Protein AF-A0A7S2LC57-F1 (afdb_monomer_lite)

Sequence (114 aa):
RIHSDDVTSDFLSVNGSVPIPPYLHREAVESDKERYNNVYAKDGGSVAAPTAGLHFTDESLEELGESNISSLTLHVGAGTFMPVRSEDAREHAMHAEHFYVNVGELRSIVKAME

Organism: NCBI:txid267567

Radius of gyration: 17.04 Å; chains: 1; bounding box: 45×34×44 Å

Secondary structure (DSSP, 8-state):
-----HHHHHHHHHH------GGG-S---HHHHHHHS-TT--SS--SS--GGGGG--HHHHHHH-GGG---EEEE--GGGGSPP-SSSGGGS-PPP-EEEE-HHHHHHHHHHT-

Structure (mmCIF, N/CA/C/O backbone):
data_AF-A0A7S2LC57-F1
#
_entry.id   AF-A0A7S2LC57-F1
#
loop_
_atom_site.group_PDB
_atom_site.id
_atom_site.type_symbol
_atom_site.label_atom_id
_atom_site.label_alt_id
_atom_site.label_comp_id
_atom_site.label_asym_id
_atom_site.label_entity_id
_atom_site.label_seq_id
_atom_site.pdbx_PDB_ins_code
_atom_site.Cartn_x
_atom_site.Cartn_y
_atom_site.Cartn_z
_atom_site.occupancy
_atom_site.B_iso_or_equiv
_atom_site.auth_seq_id
_atom_site.auth_comp_id
_atom_site.auth_asym_id
_atom_site.auth_atom_id
_atom_site.pdbx_PDB_model_num
ATOM 1 N N . ARG A 1 1 ? 3.911 -18.247 -7.383 1.00 44.94 1 ARG A N 1
ATOM 2 C CA . ARG A 1 1 ? 3.877 -17.838 -5.962 1.00 44.94 1 ARG A CA 1
ATOM 3 C C . ARG A 1 1 ? 5.136 -18.408 -5.337 1.00 44.94 1 ARG A C 1
ATOM 5 O O . ARG A 1 1 ? 5.232 -19.624 -5.257 1.00 44.94 1 ARG A O 1
ATOM 12 N N . ILE A 1 2 ? 6.131 -17.585 -5.023 1.00 39.69 2 ILE A N 1
ATOM 13 C CA . ILE A 1 2 ? 7.179 -18.040 -4.111 1.00 39.69 2 ILE A CA 1
ATOM 14 C C . ILE A 1 2 ? 6.506 -17.977 -2.740 1.00 39.69 2 ILE A C 1
ATOM 16 O O . ILE A 1 2 ? 6.268 -16.888 -2.230 1.00 39.69 2 ILE A O 1
ATOM 20 N N . HIS A 1 3 ? 6.055 -19.115 -2.212 1.00 44.38 3 HIS A N 1
ATOM 21 C CA . HIS A 1 3 ? 5.874 -19.216 -0.767 1.00 44.38 3 HIS A CA 1
ATOM 22 C C . HIS A 1 3 ? 7.294 -19.232 -0.228 1.00 44.38 3 HIS A C 1
ATOM 24 O O . HIS A 1 3 ? 8.001 -20.217 -0.411 1.00 44.38 3 HIS A O 1
ATOM 30 N N . SER A 1 4 ? 7.770 -18.080 0.239 1.00 47.56 4 SER A N 1
ATOM 31 C CA . SER A 1 4 ? 9.133 -17.993 0.727 1.00 47.56 4 SER A CA 1
ATOM 32 C C . SER A 1 4 ? 9.177 -18.676 2.080 1.00 47.56 4 SER A C 1
ATOM 34 O O . SER A 1 4 ? 8.774 -18.100 3.086 1.00 47.56 4 SER A O 1
ATOM 36 N N . ASP A 1 5 ? 9.686 -19.898 2.096 1.00 55.94 5 ASP A N 1
ATOM 37 C CA . ASP A 1 5 ? 10.440 -20.355 3.253 1.00 55.94 5 ASP A CA 1
ATOM 38 C C . ASP A 1 5 ? 11.585 -19.346 3.478 1.00 55.94 5 ASP A C 1
ATOM 40 O O . ASP A 1 5 ? 12.059 -18.743 2.502 1.00 55.94 5 ASP A O 1
ATOM 44 N N . ASP A 1 6 ? 12.021 -19.149 4.727 1.00 60.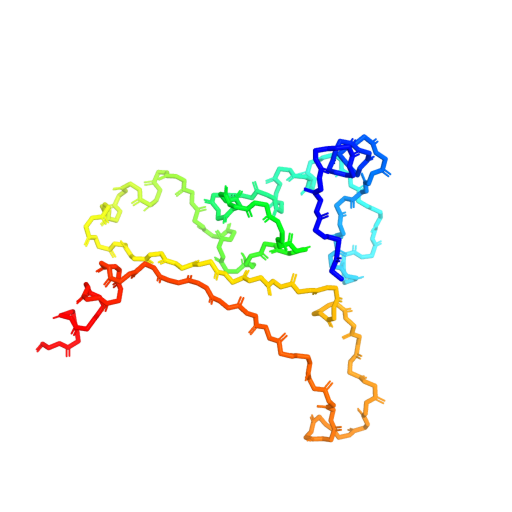66 6 ASP A N 1
ATOM 45 C CA . ASP A 1 6 ? 12.980 -18.097 5.127 1.00 60.66 6 ASP A CA 1
ATOM 46 C C . ASP A 1 6 ? 14.169 -17.969 4.154 1.00 60.66 6 ASP A C 1
ATOM 48 O O . ASP A 1 6 ? 14.516 -16.876 3.717 1.00 60.66 6 ASP A O 1
ATOM 52 N N . VAL A 1 7 ? 14.679 -19.100 3.656 1.00 71.19 7 VAL A N 1
ATOM 53 C CA . VAL A 1 7 ? 15.788 -19.190 2.691 1.00 71.19 7 VAL A CA 1
ATOM 54 C C . VAL A 1 7 ? 15.553 -18.413 1.386 1.00 71.19 7 VAL A C 1
ATOM 56 O O . VAL A 1 7 ? 16.481 -17.808 0.850 1.00 71.19 7 VAL A O 1
ATOM 59 N N . THR A 1 8 ? 14.336 -18.425 0.832 1.00 68.19 8 THR A N 1
ATOM 60 C CA . THR A 1 8 ? 14.063 -17.718 -0.436 1.00 68.19 8 THR A CA 1
ATOM 61 C C . THR A 1 8 ? 13.857 -16.224 -0.208 1.00 68.19 8 THR A C 1
ATOM 63 O O . THR A 1 8 ? 14.246 -15.417 -1.051 1.00 68.19 8 THR A O 1
ATOM 66 N N . SER A 1 9 ? 13.273 -15.856 0.936 1.00 67.25 9 SER A N 1
ATOM 67 C CA . SER A 1 9 ? 13.156 -14.458 1.358 1.00 67.25 9 SER A CA 1
ATOM 68 C C . SER A 1 9 ? 14.542 -13.853 1.582 1.00 67.25 9 SER A C 1
ATOM 70 O O . SER A 1 9 ? 14.850 -12.798 1.033 1.00 67.25 9 SER A O 1
ATOM 72 N N . ASP A 1 10 ? 15.417 -14.580 2.279 1.00 69.94 10 ASP A N 1
ATOM 73 C CA . ASP A 1 10 ? 16.803 -14.184 2.535 1.00 69.94 10 ASP A CA 1
ATOM 74 C C . ASP A 1 10 ? 17.620 -14.068 1.244 1.00 69.94 10 ASP A C 1
ATOM 76 O O . ASP A 1 10 ? 18.407 -13.140 1.064 1.00 69.94 10 ASP A O 1
ATOM 80 N N . PHE A 1 11 ? 17.413 -14.974 0.287 1.00 77.62 11 PHE A N 1
ATOM 81 C CA . PHE A 1 11 ? 18.070 -14.869 -1.012 1.00 77.62 11 PHE A CA 1
ATOM 82 C C . PHE A 1 11 ? 17.644 -13.603 -1.771 1.00 77.62 11 PHE A C 1
ATOM 84 O O . PHE A 1 11 ? 18.495 -12.907 -2.334 1.00 77.62 11 PHE A O 1
ATOM 91 N N . LEU A 1 12 ? 16.343 -13.297 -1.788 1.00 72.44 12 LEU A N 1
ATOM 92 C CA . LEU A 1 12 ? 15.792 -12.121 -2.464 1.00 72.44 12 LEU A CA 1
ATOM 93 C C . LEU A 1 12 ? 16.127 -10.813 -1.741 1.00 72.44 12 LEU A C 1
ATOM 95 O O . LEU A 1 12 ? 16.307 -9.802 -2.411 1.00 72.44 12 LEU A O 1
ATOM 99 N N . SER A 1 13 ? 16.259 -10.812 -0.415 1.00 70.50 13 SER A N 1
ATOM 100 C CA . SER A 1 13 ? 16.664 -9.618 0.334 1.00 70.50 13 SER A CA 1
ATOM 101 C C . SER A 1 13 ? 18.110 -9.213 0.028 1.00 70.50 13 SER A C 1
ATOM 103 O O . SER A 1 13 ? 18.419 -8.023 -0.025 1.00 70.50 13 SER A O 1
ATOM 105 N N . VAL A 1 14 ? 18.981 -10.194 -0.242 1.00 73.88 14 VAL A N 1
ATOM 106 C CA . VAL A 1 14 ? 20.394 -9.967 -0.580 1.00 73.88 14 VAL A CA 1
ATOM 107 C C . VAL A 1 14 ? 20.609 -9.704 -2.075 1.00 73.88 14 VAL A C 1
ATOM 109 O O . VAL A 1 14 ? 21.463 -8.895 -2.431 1.00 73.88 14 VAL A O 1
ATOM 112 N N . ASN A 1 15 ? 19.866 -10.381 -2.959 1.00 77.25 15 ASN A N 1
ATOM 113 C CA . ASN A 1 15 ? 20.131 -10.371 -4.408 1.00 77.25 15 ASN A CA 1
ATOM 114 C C . ASN A 1 15 ? 19.052 -9.666 -5.246 1.00 77.25 15 ASN A C 1
ATOM 116 O O . ASN A 1 15 ? 19.235 -9.485 -6.449 1.00 77.25 15 ASN A O 1
ATOM 120 N N . GLY A 1 16 ? 17.913 -9.314 -4.652 1.00 72.31 16 GLY A N 1
ATOM 121 C CA . GLY A 1 16 ? 16.815 -8.635 -5.329 1.00 72.31 16 GLY A CA 1
ATOM 122 C C . GLY A 1 16 ? 16.996 -7.119 -5.374 1.00 72.31 16 GLY A C 1
ATOM 123 O O . GLY A 1 16 ? 17.604 -6.512 -4.493 1.00 72.31 16 GLY A O 1
ATOM 124 N N . SER A 1 17 ? 16.420 -6.492 -6.397 1.00 72.38 17 SER A N 1
ATOM 125 C CA . SER A 1 17 ? 16.248 -5.042 -6.478 1.00 72.38 17 SER A CA 1
ATOM 126 C C . SER A 1 17 ? 14.773 -4.681 -6.320 1.00 72.38 17 SER A C 1
ATOM 128 O O . SER A 1 17 ? 13.886 -5.439 -6.720 1.00 72.38 17 SER A O 1
ATOM 130 N N . VAL A 1 18 ? 14.499 -3.518 -5.724 1.00 75.25 18 VAL A N 1
ATOM 131 C CA . VAL A 1 18 ? 13.131 -2.993 -5.666 1.00 75.25 18 VAL A CA 1
ATOM 132 C C . VAL A 1 18 ? 12.728 -2.560 -7.074 1.00 75.25 18 VAL A C 1
ATOM 134 O O . VAL A 1 18 ? 13.435 -1.753 -7.683 1.00 75.25 18 VAL A O 1
ATOM 137 N N . PRO A 1 19 ? 11.620 -3.086 -7.619 1.00 73.00 19 PRO A N 1
ATOM 138 C CA . PRO A 1 19 ? 11.140 -2.650 -8.915 1.00 73.00 19 PRO A CA 1
ATOM 139 C C . PRO A 1 19 ? 10.610 -1.225 -8.796 1.00 73.00 19 PRO A C 1
ATOM 141 O O . PRO A 1 19 ? 9.786 -0.922 -7.935 1.00 73.00 19 PRO A O 1
ATOM 144 N N . ILE A 1 20 ? 11.081 -0.354 -9.685 1.00 76.00 20 ILE A N 1
ATOM 145 C CA . ILE A 1 20 ? 10.587 1.015 -9.789 1.00 76.00 20 ILE A CA 1
ATOM 146 C C . ILE A 1 20 ? 9.711 1.171 -11.035 1.00 76.00 20 ILE A C 1
ATOM 148 O O . ILE A 1 20 ? 9.928 0.479 -12.035 1.00 76.00 20 ILE A O 1
ATOM 152 N N . PRO A 1 21 ? 8.714 2.071 -11.008 1.00 75.19 21 PRO A N 1
ATOM 153 C CA . PRO A 1 21 ? 7.829 2.265 -12.141 1.00 75.19 21 PRO A CA 1
ATOM 154 C C . PRO A 1 21 ? 8.589 2.627 -13.428 1.00 75.19 21 PRO A C 1
ATOM 156 O O . PRO A 1 21 ? 9.475 3.490 -13.394 1.00 75.19 21 PRO A O 1
ATOM 159 N N . PRO A 1 22 ? 8.212 2.050 -14.586 1.00 75.00 22 PRO A N 1
ATOM 160 C CA . PRO A 1 22 ? 8.960 2.209 -15.837 1.00 75.00 22 PRO A CA 1
ATOM 161 C C . PRO A 1 22 ? 9.015 3.662 -16.339 1.00 75.00 22 PRO A C 1
ATOM 163 O O . PRO A 1 22 ? 9.936 4.030 -17.064 1.00 75.00 22 PRO A O 1
ATOM 166 N N . TYR A 1 23 ? 8.069 4.510 -15.923 1.00 78.19 23 TYR A N 1
ATOM 167 C CA . TYR A 1 23 ? 8.026 5.932 -16.277 1.00 78.19 23 TYR A CA 1
ATOM 168 C C . TYR A 1 23 ? 9.103 6.787 -15.587 1.00 78.19 23 TYR A C 1
ATOM 170 O O . TYR A 1 23 ? 9.260 7.955 -15.931 1.00 78.19 23 TYR A O 1
ATOM 178 N N . LEU A 1 24 ? 9.844 6.252 -14.607 1.00 79.75 24 LEU A N 1
ATOM 179 C CA . LEU A 1 24 ? 10.964 6.974 -13.989 1.00 79.75 24 LEU A CA 1
ATOM 180 C C . LEU A 1 24 ? 12.222 6.998 -14.866 1.00 79.75 24 LEU A C 1
ATOM 182 O O . LEU A 1 24 ? 13.109 7.808 -14.606 1.00 79.75 24 LEU A O 1
ATOM 186 N N . HIS A 1 25 ? 12.300 6.139 -15.891 1.00 84.12 25 HIS A N 1
ATOM 187 C CA . HIS A 1 25 ? 13.388 6.103 -16.877 1.00 84.12 25 HIS A CA 1
ATOM 188 C C . HIS A 1 25 ? 14.807 6.092 -16.275 1.00 84.12 25 HIS A C 1
ATOM 190 O O . HIS A 1 25 ? 15.736 6.679 -16.830 1.00 84.12 25 HIS A O 1
ATOM 196 N N . ARG A 1 26 ? 14.984 5.422 -15.133 1.00 89.75 26 ARG A N 1
ATOM 197 C CA . ARG A 1 26 ? 16.276 5.228 -14.467 1.00 89.75 26 ARG A CA 1
ATOM 198 C C . ARG A 1 26 ? 16.326 3.864 -13.791 1.00 89.75 26 ARG A C 1
ATOM 200 O O . ARG A 1 26 ? 15.288 3.238 -13.610 1.00 89.75 26 ARG A O 1
ATOM 207 N N . GLU A 1 27 ? 17.521 3.451 -13.393 1.00 86.31 27 GLU A N 1
ATOM 208 C CA . GLU A 1 27 ? 17.720 2.290 -12.525 1.00 86.31 27 GLU A CA 1
ATOM 209 C C . GLU A 1 27 ? 17.290 2.596 -11.083 1.00 86.31 27 GLU A C 1
ATOM 211 O O . GLU A 1 27 ? 17.293 3.759 -10.644 1.00 86.31 27 GLU A O 1
ATOM 216 N N . ALA A 1 28 ? 16.912 1.545 -10.354 1.00 83.06 28 ALA A N 1
ATOM 217 C CA . ALA A 1 28 ? 16.609 1.635 -8.932 1.00 83.06 28 ALA A CA 1
ATOM 218 C C . ALA A 1 28 ? 17.872 2.026 -8.148 1.00 83.06 28 ALA A C 1
ATOM 220 O O . ALA A 1 28 ? 18.967 1.531 -8.417 1.00 83.06 28 ALA A O 1
ATOM 221 N N . VAL A 1 29 ? 17.716 2.915 -7.171 1.00 87.00 29 VAL A N 1
ATOM 222 C CA . VAL A 1 29 ? 18.772 3.310 -6.230 1.00 87.00 29 VAL A CA 1
ATOM 223 C C . VAL A 1 29 ? 18.379 2.900 -4.814 1.00 87.00 29 VAL A C 1
ATOM 225 O O . VAL A 1 29 ? 17.209 2.647 -4.545 1.00 87.00 29 VAL A O 1
ATOM 228 N N . GLU A 1 30 ? 19.331 2.858 -3.880 1.00 82.31 30 GLU A N 1
ATOM 229 C CA . GLU A 1 30 ? 19.049 2.392 -2.510 1.00 82.31 30 GLU A CA 1
ATOM 230 C C . GLU A 1 30 ? 17.930 3.182 -1.816 1.00 82.31 30 GLU A C 1
ATOM 232 O O . GLU A 1 30 ? 17.106 2.587 -1.127 1.00 82.31 30 GLU A O 1
ATOM 237 N N . SER A 1 31 ? 17.815 4.490 -2.067 1.00 81.44 31 SER A N 1
ATOM 238 C CA . SER A 1 31 ? 16.731 5.306 -1.501 1.00 81.44 31 SER A CA 1
ATOM 239 C C . SER A 1 31 ? 15.336 4.946 -2.028 1.00 81.44 31 SER A C 1
ATOM 241 O O . SER A 1 31 ? 14.337 5.292 -1.398 1.00 81.44 31 SER A O 1
ATOM 243 N N . ASP A 1 32 ? 15.226 4.218 -3.146 1.00 78.62 32 ASP A N 1
ATOM 244 C CA . ASP A 1 32 ? 13.938 3.694 -3.609 1.00 78.62 32 ASP A CA 1
ATOM 245 C C . ASP A 1 32 ? 13.420 2.580 -2.696 1.00 78.62 32 ASP A C 1
ATOM 247 O O . ASP A 1 32 ? 12.206 2.425 -2.579 1.00 78.62 32 ASP A O 1
ATOM 251 N N . LYS A 1 33 ? 14.300 1.841 -2.003 1.00 74.25 33 LYS A N 1
ATOM 252 C CA . LYS A 1 33 ? 13.873 0.811 -1.046 1.00 74.25 33 LYS A CA 1
ATOM 253 C C . LYS A 1 33 ? 13.051 1.414 0.081 1.00 74.25 33 LYS A C 1
ATOM 255 O O . LYS A 1 33 ? 11.994 0.886 0.389 1.00 74.25 33 LYS A O 1
ATOM 260 N N . GLU A 1 34 ? 13.503 2.522 0.653 1.00 73.06 34 GLU A N 1
ATOM 261 C CA . GLU A 1 34 ? 12.777 3.234 1.710 1.00 73.06 34 GLU A CA 1
ATOM 262 C C . GLU A 1 34 ? 11.519 3.910 1.156 1.00 73.06 34 GLU A C 1
ATOM 264 O O . GLU A 1 34 ? 10.444 3.835 1.744 1.00 73.06 34 GLU A O 1
ATOM 269 N N . ARG A 1 35 ? 11.622 4.528 -0.026 1.00 71.12 35 ARG A N 1
ATOM 270 C CA . ARG A 1 35 ? 10.513 5.274 -0.632 1.00 71.12 35 ARG A CA 1
ATOM 271 C C . ARG A 1 35 ? 9.344 4.386 -1.061 1.00 71.12 35 ARG A C 1
ATOM 273 O O . ARG A 1 35 ? 8.197 4.821 -0.976 1.00 71.12 35 ARG A O 1
ATOM 280 N N . TYR A 1 36 ? 9.628 3.179 -1.548 1.00 67.94 36 TYR A N 1
ATOM 281 C CA . TYR A 1 36 ? 8.616 2.218 -1.992 1.00 67.94 36 TYR A CA 1
ATOM 282 C C . TYR A 1 36 ? 8.260 1.166 -0.929 1.00 67.94 36 TYR A C 1
ATOM 284 O O . TYR A 1 36 ? 7.242 0.500 -1.086 1.00 67.94 36 TYR A O 1
ATOM 292 N N . ASN A 1 37 ? 9.014 1.066 0.171 1.00 63.59 37 ASN A N 1
ATOM 293 C CA . ASN A 1 37 ? 8.602 0.365 1.394 1.00 63.59 37 ASN A CA 1
ATOM 294 C C . ASN A 1 37 ? 8.240 1.377 2.494 1.00 63.59 37 ASN A C 1
ATOM 296 O O . ASN A 1 37 ? 8.835 1.391 3.568 1.00 63.59 37 ASN A O 1
ATOM 300 N N . ASN A 1 38 ? 7.296 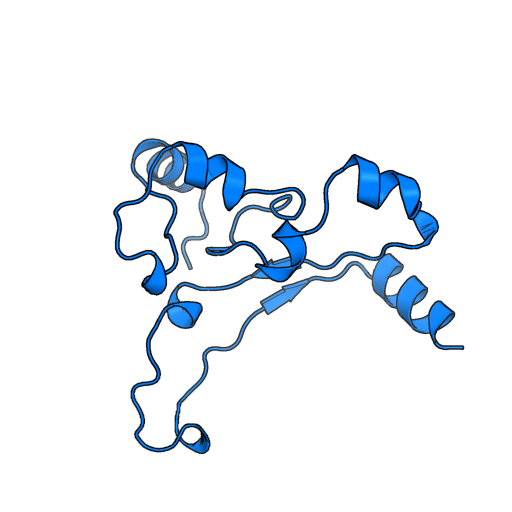2.270 2.198 1.00 60.97 38 ASN A N 1
ATOM 301 C CA . ASN A 1 38 ? 6.833 3.293 3.137 1.00 60.97 38 ASN A CA 1
ATOM 302 C C . ASN A 1 38 ? 5.927 2.705 4.244 1.00 60.97 38 ASN A C 1
ATOM 304 O O . ASN A 1 38 ? 5.782 1.491 4.372 1.00 60.97 38 ASN A O 1
ATOM 308 N N . VAL A 1 39 ? 5.259 3.589 4.996 1.00 52.84 39 VAL A N 1
ATOM 309 C CA . VAL A 1 39 ? 4.290 3.339 6.089 1.00 52.84 39 VAL A CA 1
ATOM 310 C C . VAL A 1 39 ? 3.279 2.201 5.866 1.00 52.84 39 VAL A C 1
ATOM 312 O O . VAL A 1 39 ? 2.725 1.657 6.823 1.00 52.84 39 VAL A O 1
ATOM 315 N N . TYR A 1 40 ? 3.025 1.835 4.608 1.00 56.06 40 TYR A N 1
ATOM 316 C CA . TYR A 1 40 ? 2.053 0.820 4.203 1.00 56.06 40 TYR A CA 1
ATOM 317 C C . TYR A 1 40 ? 2.671 -0.566 3.941 1.00 56.06 40 TYR A C 1
ATOM 319 O O . TYR A 1 40 ? 1.936 -1.541 3.802 1.00 56.06 40 TYR A O 1
ATOM 327 N N . ALA A 1 41 ? 4.001 -0.695 3.913 1.00 60.81 41 ALA A N 1
ATOM 328 C CA . ALA A 1 41 ? 4.724 -1.948 3.678 1.00 60.81 41 ALA A CA 1
ATOM 329 C C . ALA A 1 41 ? 4.911 -2.781 4.964 1.00 60.81 41 ALA A C 1
ATOM 331 O O . ALA A 1 41 ? 5.992 -3.306 5.227 1.00 60.81 41 ALA A O 1
ATOM 332 N N . LYS A 1 42 ? 3.857 -2.891 5.787 1.00 60.75 42 LYS A N 1
ATOM 333 C CA . LYS A 1 42 ? 3.892 -3.651 7.052 1.00 60.75 42 LYS A CA 1
ATOM 334 C C . LYS A 1 42 ? 4.016 -5.161 6.830 1.00 60.75 42 LYS A C 1
ATOM 336 O O . LYS A 1 42 ? 4.702 -5.827 7.599 1.00 60.75 42 LYS A O 1
ATOM 341 N N . ASP A 1 43 ? 3.400 -5.673 5.765 1.00 60.50 43 ASP A N 1
ATOM 342 C CA . ASP A 1 43 ? 3.446 -7.083 5.383 1.00 60.50 43 ASP A CA 1
ATOM 343 C C . ASP A 1 43 ? 4.234 -7.251 4.076 1.00 60.50 43 ASP A C 1
ATOM 345 O O . ASP A 1 43 ? 3.896 -6.661 3.044 1.00 60.50 43 ASP A O 1
ATOM 349 N N . GLY A 1 44 ? 5.278 -8.083 4.097 1.00 57.31 44 GLY A N 1
ATOM 350 C CA . GLY A 1 44 ? 6.017 -8.448 2.888 1.00 57.31 44 GLY A CA 1
ATOM 351 C C . GLY A 1 44 ? 5.112 -9.116 1.843 1.00 57.31 44 GLY A C 1
ATOM 352 O O . GLY A 1 44 ? 4.179 -9.845 2.179 1.00 57.31 44 GLY A O 1
ATOM 353 N N . GLY A 1 45 ? 5.393 -8.891 0.556 1.00 59.47 45 GLY A N 1
ATOM 354 C CA . GLY A 1 45 ? 4.699 -9.568 -0.550 1.00 59.47 45 GLY A CA 1
ATOM 355 C C . GLY A 1 45 ? 4.002 -8.659 -1.563 1.00 59.47 45 GLY A C 1
ATOM 356 O O . GLY A 1 45 ? 3.467 -9.174 -2.546 1.00 59.47 45 GLY A O 1
ATOM 357 N N . SER A 1 46 ? 4.023 -7.336 -1.375 1.00 60.78 46 SER A N 1
ATOM 358 C CA . SER A 1 46 ? 3.652 -6.391 -2.435 1.00 60.78 46 SER A CA 1
ATOM 359 C C . SER A 1 46 ? 4.878 -5.975 -3.245 1.00 60.78 46 SER A C 1
ATOM 361 O O . SER A 1 46 ? 5.932 -5.679 -2.690 1.00 60.78 46 SER A O 1
ATOM 363 N N . VAL A 1 47 ? 4.727 -5.941 -4.568 1.00 60.88 47 VAL A N 1
ATOM 364 C CA . VAL A 1 47 ? 5.768 -5.495 -5.508 1.00 60.88 47 VAL A CA 1
ATOM 365 C C . VAL A 1 47 ? 5.744 -3.965 -5.681 1.00 60.88 47 VAL A C 1
ATOM 367 O O . VAL A 1 47 ? 6.650 -3.394 -6.277 1.00 60.88 47 VAL A O 1
ATOM 370 N N . ALA A 1 48 ? 4.721 -3.284 -5.157 1.00 62.12 48 ALA A N 1
ATOM 371 C CA . ALA A 1 48 ? 4.551 -1.841 -5.285 1.00 62.12 48 ALA A CA 1
ATOM 372 C C . ALA A 1 48 ? 3.984 -1.207 -4.006 1.00 62.12 48 ALA A C 1
ATOM 374 O O . ALA A 1 48 ? 3.114 -1.783 -3.347 1.00 62.12 48 ALA A O 1
ATOM 375 N N . ALA A 1 49 ? 4.429 0.017 -3.713 1.00 63.50 49 ALA A N 1
ATOM 376 C CA . ALA A 1 49 ? 3.784 0.896 -2.743 1.00 63.50 49 ALA A CA 1
ATOM 377 C C . ALA A 1 49 ? 2.578 1.609 -3.381 1.00 63.50 49 ALA A C 1
ATOM 379 O O . ALA A 1 49 ? 2.654 2.016 -4.547 1.00 63.50 49 ALA A O 1
ATOM 380 N N . PRO A 1 50 ? 1.490 1.842 -2.626 1.00 65.44 50 PRO A N 1
ATOM 381 C CA . PRO A 1 50 ? 0.412 2.711 -3.076 1.00 65.44 50 PRO A CA 1
ATOM 382 C C . PRO A 1 50 ? 0.955 4.133 -3.271 1.00 65.44 50 PRO A C 1
ATOM 384 O O .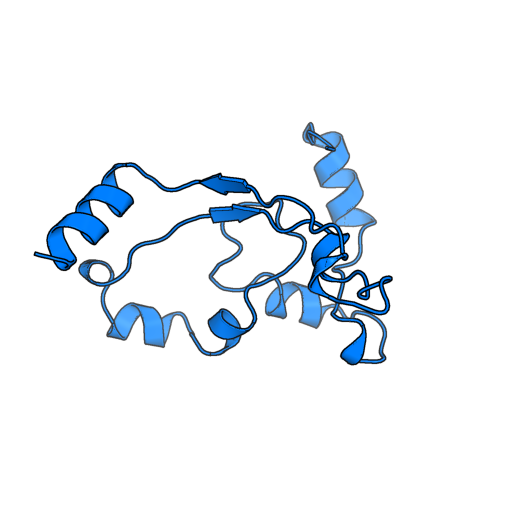 PRO A 1 50 ? 1.375 4.790 -2.319 1.00 65.44 50 PRO A O 1
ATOM 387 N N . THR A 1 51 ? 0.937 4.631 -4.509 1.00 66.62 51 THR A N 1
ATOM 388 C CA . THR A 1 51 ? 1.482 5.957 -4.855 1.00 66.62 51 THR A CA 1
ATOM 389 C C . THR A 1 51 ? 0.730 7.094 -4.167 1.00 66.62 51 THR A C 1
ATOM 391 O O . THR A 1 51 ? 1.352 8.072 -3.767 1.00 66.62 51 THR A O 1
ATOM 394 N N . ALA A 1 52 ? -0.579 6.941 -3.946 1.00 70.81 52 ALA A N 1
ATOM 395 C CA . ALA A 1 52 ? -1.374 7.870 -3.140 1.00 70.81 52 ALA A CA 1
ATOM 396 C C . ALA A 1 52 ? -0.929 7.900 -1.664 1.00 70.81 52 ALA A C 1
ATOM 398 O O . ALA A 1 52 ? -1.010 8.939 -1.014 1.00 70.81 52 ALA A O 1
ATOM 399 N N . GLY A 1 53 ? -0.398 6.784 -1.155 1.00 70.94 53 GLY A N 1
ATOM 400 C CA . GLY A 1 53 ? 0.160 6.685 0.192 1.00 70.94 53 GLY A CA 1
ATOM 401 C C . GLY A 1 53 ? 1.421 7.531 0.390 1.00 70.94 53 GLY A C 1
ATOM 402 O O . GLY A 1 53 ? 1.740 7.880 1.519 1.00 70.94 53 GLY A O 1
ATOM 403 N N . LEU A 1 54 ? 2.112 7.925 -0.688 1.00 73.88 54 LEU A N 1
ATOM 404 C CA . LEU A 1 54 ? 3.325 8.756 -0.621 1.00 73.88 54 LEU A CA 1
ATOM 405 C C . LEU A 1 54 ? 3.067 10.193 -0.142 1.00 73.88 54 LEU A C 1
ATOM 407 O O . LEU A 1 54 ? 4.021 10.928 0.097 1.00 73.88 54 LEU A O 1
ATOM 411 N N . HIS A 1 55 ? 1.803 10.606 -0.034 1.00 80.06 55 HIS A N 1
ATOM 412 C CA . HIS A 1 55 ? 1.424 11.912 0.502 1.00 80.06 55 HIS A CA 1
ATOM 413 C C . HIS A 1 55 ? 1.268 11.927 2.029 1.00 80.06 55 HIS A C 1
ATOM 415 O O . HIS A 1 55 ? 1.132 13.009 2.593 1.00 80.06 55 HIS A O 1
ATOM 421 N N . PHE A 1 56 ? 1.284 10.763 2.684 1.00 80.12 56 PHE A N 1
ATOM 422 C CA . PHE A 1 56 ? 1.106 10.636 4.128 1.00 80.12 56 PHE A CA 1
ATOM 423 C C . PHE A 1 56 ? 2.442 10.355 4.818 1.00 80.12 56 PHE A C 1
ATOM 425 O O . PHE A 1 56 ? 3.216 9.508 4.370 1.00 80.12 56 PHE A O 1
ATOM 432 N N . THR A 1 57 ? 2.687 11.058 5.919 1.00 83.00 57 THR A N 1
ATOM 433 C CA . THR A 1 57 ? 3.769 10.789 6.877 1.00 83.00 57 THR A CA 1
ATOM 434 C C . THR A 1 57 ? 3.197 10.205 8.166 1.00 83.00 57 THR A C 1
ATOM 436 O O . THR A 1 57 ? 1.990 10.321 8.404 1.00 83.00 57 THR A O 1
ATOM 439 N N . ASP A 1 58 ? 4.049 9.616 9.006 1.00 82.69 58 ASP A N 1
ATOM 440 C CA . ASP A 1 58 ? 3.646 9.129 10.331 1.00 82.69 58 ASP A CA 1
ATOM 441 C C . ASP A 1 58 ? 2.978 10.240 11.148 1.00 82.69 58 ASP A C 1
ATOM 443 O O . ASP A 1 58 ? 1.888 10.037 11.675 1.00 82.69 58 ASP A O 1
ATOM 447 N N . GLU A 1 59 ? 3.536 11.454 11.133 1.00 88.25 59 GLU A N 1
ATOM 448 C CA . GLU A 1 59 ? 2.963 12.600 11.845 1.00 88.25 59 GLU A CA 1
ATOM 449 C C . GLU A 1 59 ? 1.562 12.953 11.325 1.00 88.25 59 GLU A C 1
ATOM 451 O O . GLU A 1 59 ? 0.647 13.192 12.108 1.00 88.25 59 GLU A O 1
ATOM 456 N N . SER A 1 60 ? 1.356 12.937 10.002 1.00 88.94 60 SER A N 1
ATOM 457 C CA . SER A 1 60 ? 0.035 13.222 9.424 1.00 88.94 60 SER A CA 1
ATOM 458 C C . SER A 1 60 ? -1.006 12.147 9.759 1.00 88.94 60 SER A C 1
ATOM 460 O O . SER A 1 60 ? -2.190 12.451 9.894 1.00 88.94 60 SER A O 1
ATOM 462 N N . LEU A 1 61 ? -0.581 10.887 9.900 1.00 87.19 61 LEU A N 1
ATOM 463 C CA . LEU A 1 61 ? -1.458 9.784 10.293 1.00 87.19 61 LEU A CA 1
ATOM 464 C C . LEU A 1 61 ? -1.779 9.848 11.792 1.00 87.19 61 LEU A C 1
ATOM 466 O O . LEU A 1 61 ? -2.918 9.599 12.183 1.00 87.19 61 LEU A O 1
ATOM 470 N N . GLU A 1 62 ? -0.813 10.243 12.620 1.00 89.25 62 GLU A N 1
ATOM 471 C CA . GLU A 1 62 ? -1.026 10.506 14.045 1.00 89.25 62 GLU A CA 1
ATOM 472 C C . GLU A 1 62 ? -2.008 11.665 14.270 1.00 89.25 62 GLU A C 1
ATOM 474 O O . GLU A 1 62 ? -2.914 11.540 15.095 1.00 89.25 62 GLU A O 1
ATOM 479 N N . GLU A 1 63 ? -1.897 12.757 13.502 1.00 93.19 63 GLU A N 1
ATOM 480 C CA . GLU A 1 63 ? -2.829 13.895 13.561 1.00 93.19 63 GLU A CA 1
ATOM 481 C C . GLU A 1 63 ? -4.275 13.503 13.217 1.00 93.19 63 GLU A C 1
ATOM 483 O O . GLU A 1 63 ? -5.220 14.038 13.803 1.00 93.19 63 GLU A O 1
ATOM 488 N N . LEU A 1 64 ? -4.463 12.555 12.291 1.00 90.25 64 LEU A N 1
ATOM 489 C CA . LEU A 1 64 ? -5.782 12.003 11.964 1.00 90.25 64 LEU A CA 1
ATOM 490 C C . LEU A 1 64 ? -6.354 11.151 13.106 1.00 90.25 64 LEU A C 1
ATOM 492 O O . LEU A 1 64 ? -7.575 11.093 13.266 1.00 90.25 64 LEU A O 1
ATOM 496 N N . GLY A 1 65 ? -5.492 10.527 13.909 1.00 89.25 65 GLY A N 1
ATOM 497 C CA . GLY A 1 65 ? -5.845 9.680 15.044 1.00 89.25 65 GLY A CA 1
ATOM 498 C C . GLY A 1 65 ? -6.223 8.252 14.641 1.00 89.25 65 GLY A C 1
ATOM 499 O O . GLY A 1 65 ? -7.047 8.028 13.754 1.00 89.25 65 GLY A O 1
ATOM 500 N N . GLU A 1 66 ? -5.669 7.264 15.351 1.00 82.81 66 GLU A N 1
ATOM 501 C CA . GLU A 1 66 ? -5.789 5.836 15.005 1.00 82.81 66 GLU A CA 1
ATOM 502 C C . GLU A 1 66 ? -7.238 5.342 14.876 1.00 82.81 66 GLU A C 1
ATOM 504 O O . GLU A 1 66 ? -7.535 4.503 14.034 1.00 82.81 66 GLU A O 1
ATOM 509 N N . SER A 1 67 ? -8.169 5.882 15.668 1.00 84.62 67 SER A N 1
ATOM 510 C CA . SER A 1 67 ? -9.585 5.488 15.620 1.00 84.62 67 SER A CA 1
ATOM 511 C C . SER A 1 67 ? -10.308 5.899 14.335 1.00 84.62 67 SER A C 1
ATOM 513 O O . SER A 1 67 ? -11.411 5.418 14.086 1.00 84.62 67 SER A O 1
ATOM 515 N N . ASN A 1 68 ? -9.722 6.815 13.561 1.00 86.81 68 ASN A N 1
ATOM 516 C CA . ASN A 1 68 ? -10.276 7.328 12.309 1.00 86.81 68 ASN A CA 1
ATOM 517 C C . ASN A 1 68 ? -9.660 6.644 11.081 1.00 86.81 68 ASN A C 1
ATOM 519 O O . ASN A 1 68 ? -9.973 7.014 9.950 1.00 86.81 68 ASN A O 1
ATOM 523 N N . ILE A 1 69 ? -8.778 5.665 11.296 1.00 88.88 69 ILE A N 1
ATOM 524 C CA . ILE A 1 69 ? -8.039 4.984 10.242 1.00 88.88 69 ILE A CA 1
ATOM 525 C C . ILE A 1 69 ? -8.384 3.499 10.293 1.00 88.88 69 ILE A C 1
ATOM 527 O O . ILE A 1 69 ? -8.271 2.857 11.332 1.00 88.88 69 ILE A O 1
ATOM 531 N N . SER A 1 70 ? -8.762 2.952 9.138 1.00 90.38 70 SER A N 1
ATOM 532 C CA .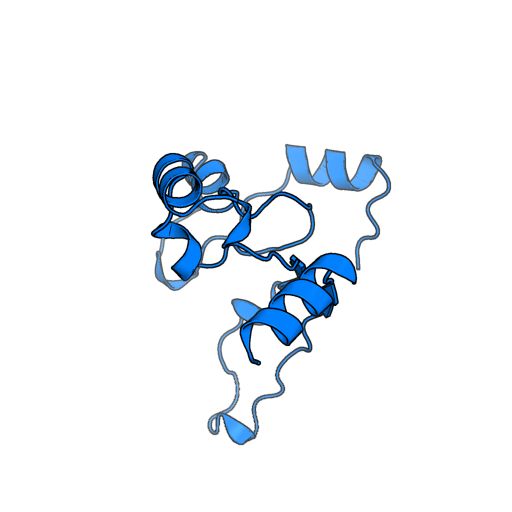 SER A 1 70 ? -8.894 1.512 8.935 1.00 90.38 70 SER A CA 1
ATOM 533 C C . SER A 1 70 ? -7.957 1.038 7.838 1.00 90.38 70 SER A C 1
ATOM 535 O O . SER A 1 70 ? -7.810 1.694 6.806 1.00 90.38 70 SER A O 1
ATOM 537 N N . SER A 1 71 ? -7.328 -0.115 8.059 1.00 87.19 71 SER A N 1
ATOM 538 C CA . SER A 1 71 ? -6.308 -0.674 7.174 1.00 87.19 71 SER A CA 1
ATOM 539 C C . SER A 1 71 ? -6.735 -1.982 6.501 1.00 87.19 71 SER A C 1
ATOM 541 O O . SER A 1 71 ? -7.521 -2.774 7.028 1.00 87.19 71 SER A O 1
ATOM 543 N N . LEU A 1 72 ? -6.194 -2.216 5.305 1.00 89.00 72 LEU A N 1
ATOM 544 C CA . LEU A 1 72 ? -6.249 -3.491 4.597 1.00 89.00 72 LEU A CA 1
ATOM 545 C C . LEU A 1 72 ? -4.922 -3.729 3.877 1.00 89.00 72 LEU A C 1
ATOM 547 O O . LEU A 1 72 ? -4.218 -2.779 3.533 1.00 89.00 72 LEU A O 1
ATOM 551 N N . THR A 1 73 ? -4.617 -4.991 3.603 1.00 85.06 73 THR A N 1
ATOM 552 C CA . THR A 1 73 ? -3.446 -5.403 2.828 1.00 85.06 73 THR A CA 1
ATOM 553 C C . THR A 1 73 ? -3.902 -5.775 1.425 1.00 85.06 73 THR A C 1
ATOM 555 O O . THR A 1 73 ? -4.753 -6.647 1.269 1.00 85.06 73 THR A O 1
ATOM 558 N N . LEU A 1 74 ? -3.335 -5.148 0.395 1.00 82.31 74 LEU A N 1
ATOM 559 C CA . LEU A 1 74 ? -3.535 -5.514 -1.008 1.00 82.31 74 LEU A CA 1
ATOM 560 C C . LEU A 1 74 ? -2.212 -6.036 -1.568 1.00 82.31 74 LEU A C 1
ATOM 562 O O . LEU A 1 74 ? -1.208 -5.327 -1.569 1.00 82.31 74 LEU A O 1
ATOM 566 N N . HIS A 1 75 ? -2.200 -7.274 -2.052 1.00 78.62 75 HIS A N 1
ATOM 567 C CA . HIS A 1 75 ? -1.035 -7.829 -2.725 1.00 78.62 75 HIS A CA 1
ATOM 568 C C . HIS A 1 75 ? -1.080 -7.510 -4.209 1.00 78.62 75 HIS A C 1
ATOM 570 O O . HIS A 1 75 ? -1.866 -8.085 -4.968 1.00 78.62 75 HIS A O 1
ATOM 576 N N . VAL A 1 76 ? -0.172 -6.627 -4.605 1.00 75.94 76 VAL A N 1
ATOM 577 C CA . VAL A 1 76 ? 0.019 -6.204 -5.986 1.00 75.94 76 VAL A CA 1
ATOM 578 C C . VAL A 1 76 ? 1.152 -7.019 -6.603 1.00 75.94 76 VAL A C 1
ATOM 580 O O . VAL A 1 76 ? 2.264 -7.079 -6.072 1.00 75.94 76 VAL A O 1
ATOM 583 N N . GLY A 1 77 ? 0.861 -7.676 -7.725 1.00 71.81 77 GLY A N 1
ATOM 584 C CA . GLY A 1 77 ? 1.840 -8.461 -8.473 1.00 71.81 77 GLY A CA 1
ATOM 585 C C . GLY A 1 77 ? 2.601 -7.633 -9.510 1.00 71.81 77 GLY A C 1
ATOM 586 O O . GLY A 1 77 ? 2.213 -6.524 -9.862 1.00 71.81 77 GLY A O 1
ATOM 587 N N . ALA A 1 78 ? 3.646 -8.222 -10.097 1.00 68.56 78 ALA A N 1
ATOM 588 C CA . ALA A 1 78 ? 4.424 -7.592 -11.174 1.00 68.56 78 ALA A CA 1
ATOM 589 C C . ALA A 1 78 ? 3.588 -7.225 -12.422 1.00 68.56 78 ALA A C 1
ATOM 591 O O . ALA A 1 78 ? 4.001 -6.386 -13.219 1.00 68.56 78 ALA A O 1
ATOM 592 N N . GLY A 1 79 ? 2.400 -7.825 -12.577 1.00 70.94 79 GLY A N 1
ATOM 593 C CA . GLY A 1 79 ? 1.439 -7.498 -13.632 1.00 70.94 79 GLY A CA 1
ATOM 594 C C . GLY A 1 79 ? 1.024 -6.024 -13.660 1.00 70.94 79 GLY A C 1
ATOM 595 O O . GLY A 1 79 ? 0.751 -5.504 -14.732 1.00 70.94 79 GLY A O 1
ATOM 596 N N . THR A 1 80 ? 1.058 -5.328 -12.524 1.00 73.69 80 THR A N 1
ATOM 597 C CA . THR A 1 80 ? 0.658 -3.913 -12.418 1.00 73.69 80 THR A CA 1
ATOM 598 C C . THR A 1 80 ? 1.610 -2.957 -13.139 1.00 73.69 80 THR A C 1
ATOM 600 O O . THR A 1 80 ? 1.215 -1.861 -13.526 1.00 73.69 80 THR A O 1
ATOM 603 N N . PHE A 1 81 ? 2.850 -3.380 -13.395 1.00 71.19 81 PHE A N 1
ATOM 604 C CA . PHE A 1 81 ? 3.805 -2.615 -14.201 1.00 71.19 81 PHE A CA 1
ATOM 605 C C . PHE A 1 81 ? 3.814 -3.020 -15.679 1.00 71.19 81 PHE A C 1
ATOM 607 O O . PHE A 1 81 ? 4.558 -2.438 -16.471 1.00 71.19 81 PHE A O 1
ATOM 614 N N . MET A 1 82 ? 3.011 -4.014 -16.070 1.00 74.38 82 MET A N 1
ATOM 615 C CA . MET A 1 82 ? 2.947 -4.458 -17.455 1.00 74.38 82 MET A CA 1
ATOM 616 C C . MET A 1 82 ? 2.126 -3.467 -18.285 1.00 74.38 82 MET A C 1
ATOM 618 O O . MET A 1 82 ? 1.044 -3.059 -17.865 1.00 74.38 82 MET A O 1
ATOM 622 N N . PRO A 1 83 ? 2.597 -3.087 -19.484 1.00 75.94 83 PRO A N 1
ATOM 623 C CA . PRO A 1 83 ? 1.821 -2.230 -20.364 1.00 75.94 83 PRO A CA 1
ATOM 624 C C . PRO A 1 83 ? 0.557 -2.953 -20.833 1.00 75.94 83 PRO A C 1
ATOM 626 O O . PRO A 1 83 ? 0.563 -4.171 -21.046 1.00 75.94 83 PRO A O 1
ATOM 629 N N . VAL A 1 84 ? -0.504 -2.185 -21.074 1.00 84.69 84 VAL A N 1
ATOM 630 C CA . VAL A 1 84 ? -1.696 -2.681 -21.763 1.00 84.69 84 VAL A CA 1
ATOM 631 C C . VAL A 1 84 ? -1.277 -3.146 -23.158 1.00 84.69 84 VAL A C 1
ATOM 633 O O . VAL A 1 84 ? -0.730 -2.380 -23.946 1.00 84.69 84 VAL A O 1
ATOM 636 N N . ARG A 1 85 ? -1.487 -4.435 -23.441 1.00 81.50 85 ARG A N 1
ATOM 637 C CA . ARG A 1 85 ? -1.078 -5.078 -24.705 1.00 81.50 85 ARG A CA 1
ATOM 638 C C . ARG A 1 85 ? -2.178 -5.108 -25.768 1.00 81.50 85 ARG A C 1
ATOM 640 O O . ARG A 1 85 ? -1.910 -5.535 -26.884 1.00 81.50 85 ARG A O 1
ATOM 647 N N . SER A 1 86 ? -3.397 -4.723 -25.400 1.00 86.06 86 SER A N 1
ATOM 648 C CA . SER A 1 86 ? -4.556 -4.688 -26.295 1.00 86.06 86 SER A CA 1
ATOM 649 C C . SER A 1 86 ? -4.754 -3.281 -26.855 1.00 86.06 86 SER A C 1
ATOM 651 O O . SER A 1 86 ? -4.517 -2.307 -26.141 1.00 86.06 86 SER A O 1
ATOM 653 N N . GLU A 1 87 ? -5.219 -3.172 -28.101 1.00 86.88 87 GLU A N 1
ATOM 654 C CA . GLU A 1 87 ? -5.631 -1.888 -28.688 1.00 86.88 87 GLU A CA 1
ATOM 655 C C . GLU A 1 87 ? -6.886 -1.328 -27.998 1.00 86.88 87 GLU A 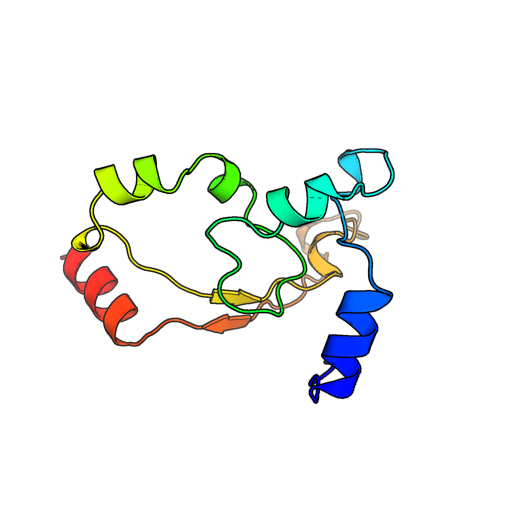C 1
ATOM 657 O O . GLU A 1 87 ? -7.023 -0.115 -27.849 1.00 86.88 87 GLU A O 1
ATOM 662 N N . ASP A 1 88 ? -7.768 -2.210 -27.512 1.00 88.44 88 ASP A N 1
ATOM 663 C CA . ASP A 1 88 ? -8.922 -1.859 -26.686 1.00 88.44 88 ASP A CA 1
ATOM 664 C C . ASP A 1 88 ? -8.694 -2.287 -25.230 1.00 88.44 88 ASP A C 1
ATOM 666 O O . ASP A 1 88 ? -8.527 -3.472 -24.925 1.00 88.44 88 ASP A O 1
ATOM 670 N N . ALA A 1 89 ? -8.734 -1.322 -24.307 1.00 85.00 89 ALA A N 1
ATOM 671 C CA . ALA A 1 89 ? -8.570 -1.561 -22.873 1.00 85.00 89 ALA A CA 1
ATOM 672 C C . ALA A 1 89 ? -9.624 -2.524 -22.295 1.00 85.00 89 ALA A C 1
ATOM 674 O O . ALA A 1 89 ? -9.342 -3.221 -21.324 1.00 85.00 89 ALA A O 1
ATOM 675 N N . ARG A 1 90 ? -10.817 -2.606 -22.897 1.00 86.50 90 ARG A N 1
ATOM 676 C CA . ARG A 1 90 ? -11.890 -3.525 -22.472 1.00 86.50 90 ARG A CA 1
ATOM 677 C C . ARG A 1 90 ? -11.560 -4.987 -22.758 1.00 86.50 90 ARG A C 1
ATOM 679 O O . ARG A 1 90 ? -12.105 -5.874 -22.110 1.00 86.50 90 ARG A O 1
ATOM 686 N N . GLU A 1 91 ? -10.674 -5.227 -23.718 1.00 87.31 91 GLU A N 1
ATOM 687 C CA . GLU A 1 91 ? -10.211 -6.557 -24.119 1.00 87.31 91 GLU A CA 1
ATOM 688 C C . GLU A 1 91 ? -8.900 -6.943 -23.418 1.00 87.31 91 GLU A C 1
ATOM 690 O O . GLU A 1 91 ? -8.402 -8.061 -23.567 1.00 87.31 91 GLU A O 1
ATOM 695 N N . HIS A 1 92 ? -8.324 -6.033 -22.627 1.00 85.50 92 HIS A N 1
ATOM 696 C CA . HIS A 1 92 ? -7.124 -6.320 -21.864 1.00 85.50 92 HIS A CA 1
ATOM 697 C C . HIS A 1 92 ? -7.446 -7.206 -20.655 1.00 85.50 92 HIS A C 1
ATOM 699 O O . HIS A 1 92 ? -8.151 -6.808 -19.729 1.00 85.50 92 HIS A O 1
ATOM 705 N N . ALA A 1 93 ? -6.889 -8.416 -20.648 1.00 82.69 93 ALA A N 1
ATOM 706 C CA . ALA A 1 93 ? -6.989 -9.315 -19.508 1.00 82.69 93 ALA A CA 1
ATOM 707 C C . ALA A 1 93 ? -6.201 -8.758 -18.310 1.00 82.69 93 ALA A C 1
ATOM 709 O O . ALA A 1 93 ? -4.972 -8.817 -18.286 1.00 82.69 93 ALA A O 1
ATOM 710 N N . MET A 1 94 ? -6.924 -8.253 -17.310 1.00 83.25 94 MET A N 1
ATOM 711 C CA . MET A 1 94 ? -6.349 -7.810 -16.042 1.00 83.25 94 MET A CA 1
ATOM 712 C C . MET A 1 94 ? -6.089 -8.998 -15.117 1.00 83.25 94 MET A C 1
ATOM 714 O O . MET A 1 94 ? -6.900 -9.921 -15.007 1.00 83.25 94 MET A O 1
ATOM 718 N N . HIS A 1 95 ? -4.958 -8.967 -14.420 1.00 81.81 95 HIS A N 1
ATOM 719 C CA . HIS A 1 95 ? -4.679 -9.930 -13.363 1.00 81.81 95 HIS A CA 1
ATOM 720 C C . HIS A 1 95 ? -5.532 -9.622 -12.130 1.00 81.81 95 HIS A C 1
ATOM 722 O O . HIS A 1 95 ? -5.748 -8.462 -11.789 1.00 81.81 95 HIS A O 1
ATOM 728 N N . ALA A 1 96 ? -6.012 -10.669 -11.458 1.00 84.44 96 ALA A N 1
ATOM 729 C CA . ALA A 1 96 ? -6.678 -10.512 -10.175 1.00 84.44 96 ALA A CA 1
ATOM 730 C C . ALA A 1 96 ? -5.658 -10.137 -9.093 1.00 84.44 96 ALA A C 1
ATOM 732 O O . ALA A 1 96 ? -4.563 -10.703 -9.037 1.00 84.44 96 ALA A O 1
ATOM 733 N N . GLU A 1 97 ? -6.054 -9.226 -8.213 1.00 85.19 97 GLU A N 1
ATOM 734 C CA . GLU A 1 97 ? -5.310 -8.874 -7.010 1.00 85.19 97 GLU A CA 1
ATOM 735 C C . GLU A 1 97 ? -6.018 -9.465 -5.791 1.00 85.19 97 GLU A C 1
ATOM 737 O O . GLU A 1 97 ? -7.245 -9.600 -5.755 1.00 85.19 97 GLU A O 1
ATOM 742 N N . HIS A 1 98 ? -5.235 -9.851 -4.790 1.00 84.12 98 HIS A N 1
ATOM 743 C CA . HIS A 1 98 ? -5.758 -10.424 -3.557 1.00 84.12 98 HIS A CA 1
ATOM 744 C C . HIS A 1 98 ? -5.619 -9.411 -2.437 1.00 84.12 98 HIS A C 1
ATOM 746 O O . HIS A 1 98 ? -4.547 -8.835 -2.262 1.00 84.12 98 HIS A O 1
ATOM 752 N N . PHE A 1 99 ? -6.677 -9.245 -1.651 1.00 87.69 99 PHE A N 1
ATOM 753 C CA . PHE A 1 99 ? -6.649 -8.396 -0.474 1.00 87.69 99 PHE A CA 1
ATOM 754 C C . PHE A 1 99 ? -7.038 -9.169 0.781 1.00 87.69 99 PHE A C 1
ATOM 756 O O . PHE A 1 99 ? -7.754 -10.171 0.731 1.00 87.69 99 PHE A O 1
ATOM 763 N N . TYR A 1 100 ? -6.565 -8.663 1.908 1.00 89.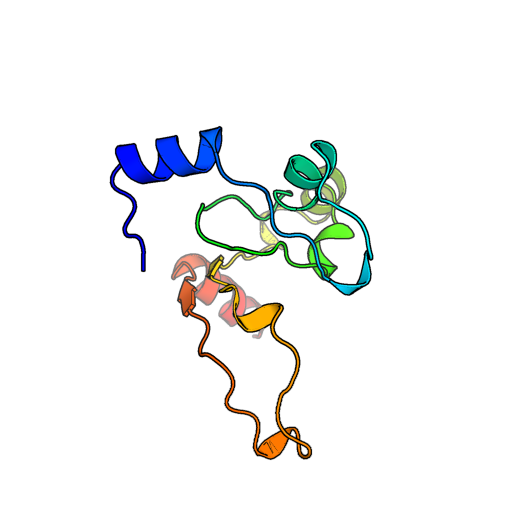19 100 TYR A N 1
ATOM 764 C CA . TYR A 1 100 ? -6.861 -9.140 3.242 1.00 89.19 100 TYR A CA 1
ATOM 765 C C . TYR A 1 100 ? -7.272 -7.949 4.086 1.00 89.19 100 TYR A C 1
ATOM 767 O O . TYR A 1 100 ? -6.653 -6.892 4.044 1.00 89.19 100 TYR A O 1
ATOM 775 N N . VAL A 1 101 ? -8.326 -8.124 4.865 1.00 92.19 101 VAL A N 1
ATOM 776 C CA . VAL A 1 101 ? -8.807 -7.100 5.783 1.00 92.19 101 VAL A CA 1
ATOM 777 C C . VAL A 1 101 ? -9.239 -7.787 7.066 1.00 92.19 101 VAL A C 1
ATOM 779 O O . VAL A 1 101 ? -9.861 -8.854 7.041 1.00 92.19 101 VAL A O 1
ATOM 782 N N . ASN A 1 102 ? -8.868 -7.204 8.202 1.00 93.38 102 ASN A N 1
ATOM 783 C CA . ASN A 1 102 ? -9.280 -7.740 9.487 1.00 93.38 102 ASN A CA 1
ATOM 784 C C . ASN A 1 102 ? -10.798 -7.559 9.660 1.00 93.38 102 ASN A C 1
ATOM 786 O O . ASN A 1 102 ? -11.368 -6.536 9.286 1.00 93.38 102 ASN A O 1
ATOM 790 N N . VAL A 1 103 ? -11.471 -8.538 10.267 1.00 95.81 103 VAL A N 1
ATOM 791 C CA . VAL A 1 103 ? -12.918 -8.453 10.527 1.00 95.81 103 VAL A CA 1
ATOM 792 C C . VAL A 1 103 ? -13.268 -7.242 11.404 1.00 95.81 103 VAL A C 1
ATOM 794 O O . VAL A 1 103 ? -14.330 -6.651 11.225 1.00 95.81 103 VAL A O 1
ATOM 797 N N . GLY A 1 104 ? -12.394 -6.860 12.340 1.00 94.75 104 GLY A N 1
ATOM 798 C CA . GLY A 1 104 ? -12.544 -5.645 13.141 1.00 94.75 104 GLY A CA 1
ATOM 799 C C . GLY A 1 104 ? -12.563 -4.381 12.282 1.00 94.75 104 GLY A C 1
ATOM 800 O O . GLY A 1 104 ? -13.473 -3.574 12.433 1.00 94.75 104 GLY A O 1
ATOM 801 N N . GLU A 1 105 ? -11.639 -4.273 11.327 1.00 93.56 105 GLU A N 1
ATOM 802 C CA . GLU A 1 105 ? -11.551 -3.143 10.390 1.00 93.56 105 GLU A CA 1
ATOM 803 C C . GLU A 1 105 ? -12.799 -3.042 9.510 1.00 93.56 105 GLU A C 1
ATOM 805 O O . GLU A 1 105 ? -13.416 -1.984 9.410 1.00 93.56 105 GLU A O 1
ATOM 810 N N . LEU A 1 106 ? -13.253 -4.170 8.951 1.00 94.31 106 LEU A N 1
ATOM 811 C CA . LEU A 1 106 ? -14.502 -4.215 8.184 1.00 94.31 106 LEU A CA 1
ATOM 812 C C . LEU A 1 106 ? -15.705 -3.729 9.000 1.00 94.31 106 LEU A C 1
ATOM 814 O O . LEU A 1 106 ? -16.551 -3.007 8.479 1.00 94.31 106 LEU A O 1
ATOM 818 N N . ARG A 1 107 ? -15.795 -4.115 10.277 1.00 94.56 107 ARG A N 1
ATOM 819 C CA . ARG A 1 107 ? -16.882 -3.664 11.158 1.00 94.56 107 ARG A CA 1
ATOM 820 C C . ARG A 1 107 ? -16.812 -2.163 11.422 1.00 94.56 107 ARG A C 1
ATOM 822 O O . ARG A 1 107 ? -17.860 -1.524 11.422 1.00 94.56 107 ARG A O 1
ATOM 829 N N . SER A 1 108 ? -15.616 -1.612 11.631 1.00 92.75 108 SER A N 1
ATOM 830 C CA . SER A 1 108 ? -15.415 -0.168 11.799 1.00 92.75 108 SER A CA 1
ATOM 831 C C . SER A 1 108 ? -15.871 0.607 10.564 1.00 92.75 108 SER A C 1
ATOM 833 O O . SER A 1 108 ? -16.622 1.569 10.702 1.00 92.75 108 SER A O 1
ATOM 835 N N . ILE A 1 109 ? -15.503 0.136 9.366 1.00 92.12 109 ILE A N 1
ATOM 836 C CA . ILE A 1 109 ? -15.922 0.743 8.094 1.00 92.12 109 ILE A CA 1
ATOM 837 C C . ILE A 1 109 ? -17.446 0.725 7.958 1.00 92.12 109 ILE A C 1
ATOM 839 O O . ILE A 1 109 ? -18.042 1.764 7.699 1.00 92.12 109 ILE A O 1
ATOM 843 N N . VAL A 1 110 ? -18.087 -0.430 8.176 1.00 94.25 110 VAL A N 1
ATOM 844 C CA . VAL A 1 110 ? -19.554 -0.549 8.080 1.00 94.25 110 VAL A CA 1
ATOM 845 C C . VAL A 1 110 ? -20.246 0.401 9.056 1.00 94.25 110 VAL A C 1
ATOM 847 O O . VAL A 1 110 ? -21.158 1.114 8.657 1.00 94.25 110 VAL A O 1
ATOM 850 N N . LYS A 1 111 ? -19.774 0.470 10.306 1.00 92.62 111 LYS A N 1
ATOM 851 C CA . LYS A 1 111 ? -20.324 1.373 11.325 1.00 92.62 111 LYS A CA 1
ATOM 852 C C . LYS A 1 111 ? -20.192 2.852 10.945 1.00 92.62 111 LYS A C 1
ATOM 854 O O . LYS A 1 111 ? -21.047 3.640 11.317 1.00 92.62 111 LYS A O 1
ATOM 859 N N . ALA A 1 112 ? -19.124 3.243 10.251 1.00 90.81 112 ALA A N 1
ATOM 860 C CA . ALA A 1 112 ? -18.905 4.630 9.837 1.00 90.81 112 ALA A CA 1
ATOM 861 C C . ALA A 1 112 ? -19.790 5.068 8.654 1.00 90.81 112 ALA A C 1
ATOM 863 O O . ALA A 1 112 ? -19.886 6.261 8.377 1.00 90.81 112 ALA A O 1
ATOM 864 N N . MET A 1 113 ? -20.399 4.118 7.935 1.00 90.38 113 MET A N 1
ATOM 865 C CA . MET A 1 113 ? -21.315 4.396 6.823 1.00 90.38 113 MET A CA 1
ATOM 866 C C . MET A 1 113 ? -22.773 4.587 7.269 1.00 90.38 113 MET A C 1
ATOM 868 O O . MET A 1 113 ? -23.598 4.992 6.449 1.00 90.38 113 MET A O 1
ATOM 872 N N . GLU A 1 114 ? -23.083 4.267 8.527 1.00 84.75 114 GLU A N 1
ATOM 873 C CA . GLU A 1 114 ? -24.392 4.458 9.170 1.00 84.75 114 GLU A CA 1
ATOM 874 C C . GLU A 1 114 ? -24.505 5.848 9.812 1.00 84.75 114 GLU A C 1
ATOM 876 O O . GLU A 1 114 ? -25.593 6.456 9.677 1.00 84.75 114 GLU A O 1
#

Foldseek 3Di:
DCPDDVVVVVVCVVPPAQDDAVVVVDDGDPVVVDQQCDPQVPDPAASGRDPVCSVDDPVNVVVCPPLNDADKDKHHDPQVNDDQPDPDPVPGDDDDIDMGGDPVSVVSVVVVVD

InterPro domains:
  IPR003699 S-adenosylmethionine:tRNA ribosyltransferase-isomerase, QueA [PF02547] (9-111)
  IPR003699 S-adenosylmethionine:tRNA ribosyltransferase-isomerase, QueA [PTHR30307] (6-111)
  IPR036100 S-adenosylmethionine:tRNA ribosyltransferase-isomerase, QueA superfamily [SSF111337] (8-110)
  IPR042118 QueA, domain 1 [G3DSA:3.40.1780.10] (20-114)

pLDDT: mean 77.56, std 12.3, range [39.69, 95.81]